Protein AF-A0A7H9CH45-F1 (afdb_monomer)

Sequence (114 aa):
MRIILFLVLVILILALISISSEILNKKAKFVILLLVALICASVFYYTQGVKNTQNASLELLRAYEQGRSLRCGEYEVNASNFGFEYGTQSFVAKRGAKNYEGVILDIKKCEIKE

Structure (mmCIF, N/CA/C/O backbone):
data_AF-A0A7H9CH45-F1
#
_entry.id   AF-A0A7H9CH45-F1
#
loop_
_atom_site.group_PDB
_atom_site.id
_atom_site.type_symbol
_atom_site.label_atom_id
_atom_site.label_alt_id
_atom_site.label_comp_id
_atom_site.label_asym_id
_atom_site.label_entity_id
_atom_site.label_seq_id
_atom_site.pdbx_PDB_ins_code
_atom_site.Cartn_x
_atom_site.Cartn_y
_atom_site.Cartn_z
_atom_site.occupancy
_atom_site.B_iso_or_equiv
_atom_site.auth_seq_id
_atom_site.auth_comp_id
_atom_site.auth_asym_id
_atom_site.auth_atom_id
_at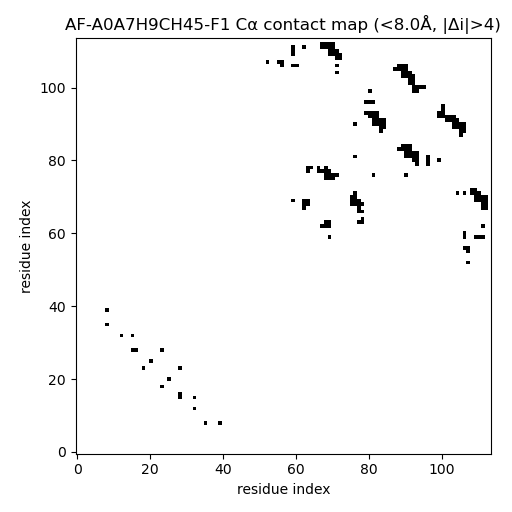om_site.pdbx_PDB_model_num
ATOM 1 N N . MET A 1 1 ? 10.806 3.897 -6.128 1.00 62.38 1 MET A N 1
ATOM 2 C CA . MET A 1 1 ? 10.620 2.852 -7.169 1.00 62.38 1 MET A CA 1
ATOM 3 C C . MET A 1 1 ? 10.373 3.391 -8.582 1.00 62.38 1 MET A C 1
ATOM 5 O O . MET A 1 1 ? 10.990 2.871 -9.498 1.00 62.38 1 MET A O 1
ATOM 9 N N . ARG A 1 2 ? 9.539 4.427 -8.800 1.00 68.25 2 ARG A N 1
ATOM 10 C CA . ARG A 1 2 ? 9.258 4.970 -10.155 1.00 68.25 2 ARG A CA 1
ATOM 11 C C . ARG A 1 2 ? 10.513 5.451 -10.911 1.00 68.25 2 ARG A C 1
ATOM 13 O O . ARG A 1 2 ? 10.663 5.133 -12.080 1.00 68.25 2 ARG A O 1
ATOM 20 N N . ILE A 1 3 ? 11.421 6.152 -10.224 1.00 71.06 3 ILE A N 1
ATOM 21 C CA . ILE A 1 3 ? 12.681 6.6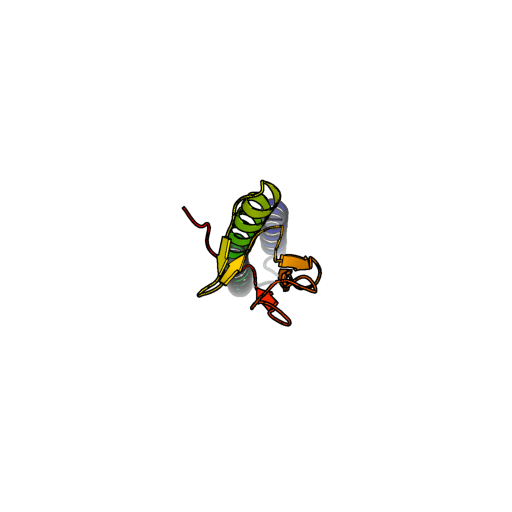61 -10.804 1.00 71.06 3 ILE A CA 1
ATOM 22 C C . ILE A 1 3 ? 13.621 5.511 -11.191 1.00 71.06 3 ILE A C 1
ATOM 24 O O . ILE A 1 3 ? 14.192 5.530 -12.270 1.00 71.06 3 ILE A O 1
ATOM 28 N N . ILE A 1 4 ? 13.723 4.481 -10.346 1.00 73.88 4 ILE A N 1
ATOM 29 C CA . ILE A 1 4 ? 14.582 3.310 -10.582 1.00 73.88 4 ILE A CA 1
ATOM 30 C C . ILE A 1 4 ? 14.094 2.523 -11.807 1.00 73.88 4 ILE A C 1
ATOM 32 O O . ILE A 1 4 ? 14.895 2.193 -12.672 1.00 73.88 4 ILE A O 1
ATOM 36 N N . LEU A 1 5 ? 12.781 2.285 -11.925 1.00 72.25 5 LEU A N 1
ATOM 37 C CA . LEU A 1 5 ? 12.187 1.625 -13.098 1.00 72.25 5 LEU A CA 1
ATOM 38 C C . LEU A 1 5 ? 12.437 2.406 -14.393 1.00 72.25 5 LEU A C 1
ATOM 40 O O . LEU A 1 5 ? 12.756 1.813 -15.419 1.00 72.25 5 LEU A O 1
ATOM 44 N N . PHE A 1 6 ? 12.327 3.734 -14.339 1.00 76.06 6 PHE A N 1
ATOM 45 C CA . PHE A 1 6 ? 12.615 4.592 -15.485 1.00 76.06 6 PHE A CA 1
ATOM 46 C C . PHE A 1 6 ? 14.096 4.524 -15.891 1.00 76.06 6 PHE A C 1
ATOM 48 O O . PHE A 1 6 ? 14.408 4.383 -17.070 1.00 76.06 6 PHE A O 1
ATOM 55 N N . LEU A 1 7 ? 15.007 4.539 -14.914 1.00 76.56 7 LEU A N 1
ATOM 56 C CA . LEU A 1 7 ? 16.452 4.417 -15.131 1.00 76.56 7 LEU A CA 1
ATOM 57 C C . LEU A 1 7 ? 16.832 3.076 -15.773 1.00 76.56 7 LEU A C 1
ATOM 59 O O . LEU A 1 7 ? 17.593 3.054 -16.736 1.00 76.56 7 LEU A O 1
ATOM 63 N N . VAL A 1 8 ? 16.260 1.970 -15.288 1.00 79.81 8 VAL A N 1
ATOM 64 C CA . VAL A 1 8 ? 16.483 0.629 -15.856 1.00 79.81 8 VAL A CA 1
ATOM 65 C C . VAL A 1 8 ? 15.998 0.555 -17.307 1.00 79.81 8 VAL A C 1
ATOM 67 O O . VAL A 1 8 ? 16.705 0.013 -18.156 1.00 79.81 8 VAL A O 1
ATOM 70 N N . LEU A 1 9 ? 14.836 1.139 -17.619 1.00 80.56 9 LEU A N 1
ATOM 71 C CA . LEU A 1 9 ? 14.320 1.191 -18.989 1.00 80.56 9 LEU A CA 1
ATOM 72 C C . LEU A 1 9 ? 15.243 1.997 -19.915 1.00 80.56 9 LEU A C 1
ATOM 74 O O . LEU A 1 9 ? 15.566 1.534 -21.007 1.00 80.56 9 LEU A O 1
ATOM 78 N N . VAL A 1 10 ? 15.717 3.166 -19.477 1.00 81.25 10 VAL A N 1
ATOM 79 C CA . VAL A 1 10 ? 16.657 3.987 -20.259 1.00 81.25 10 VAL A CA 1
ATOM 80 C C . VAL A 1 10 ? 17.965 3.233 -20.519 1.00 81.25 10 VAL A C 1
ATOM 82 O O . VAL A 1 10 ? 18.438 3.213 -21.654 1.00 81.25 10 VAL A O 1
ATOM 85 N N . ILE A 1 11 ? 18.516 2.553 -19.509 1.00 82.50 11 ILE A N 1
ATOM 86 C CA . ILE A 1 11 ? 19.737 1.744 -19.650 1.00 82.50 11 ILE A CA 1
ATOM 87 C C . ILE A 1 11 ? 19.526 0.586 -20.637 1.00 82.50 11 ILE A C 1
ATOM 89 O O . ILE A 1 11 ? 20.381 0.358 -21.492 1.00 82.50 11 ILE A O 1
ATOM 93 N N . LEU A 1 12 ? 18.384 -0.110 -20.576 1.00 80.50 12 LEU A N 1
ATOM 94 C CA . LEU A 1 12 ? 18.046 -1.178 -21.525 1.00 80.50 12 LEU A CA 1
ATOM 95 C C . LEU A 1 12 ? 17.965 -0.661 -22.965 1.00 80.50 12 LEU A C 1
ATOM 97 O O . LEU A 1 12 ? 18.511 -1.285 -23.873 1.00 80.50 12 LEU A O 1
ATOM 101 N N . ILE A 1 13 ? 17.329 0.492 -23.182 1.00 78.44 13 ILE A N 1
ATOM 102 C CA . ILE A 1 13 ? 17.225 1.101 -24.514 1.00 78.44 13 ILE A CA 1
ATOM 103 C C . ILE A 1 13 ? 18.615 1.488 -25.042 1.00 78.44 13 ILE A C 1
ATOM 105 O O . ILE A 1 13 ? 18.943 1.172 -26.186 1.00 78.44 13 ILE A O 1
ATOM 109 N N . LEU A 1 14 ? 19.457 2.110 -24.210 1.00 78.44 14 LEU A N 1
ATOM 110 C CA . LEU A 1 14 ? 20.830 2.474 -24.579 1.00 78.44 14 LEU A CA 1
ATOM 111 C C . LEU A 1 14 ? 21.679 1.240 -24.914 1.00 78.44 14 LEU A C 1
ATOM 113 O O . LEU A 1 14 ? 22.394 1.245 -25.918 1.00 78.44 14 LEU A O 1
ATOM 117 N N . ALA A 1 15 ? 21.556 0.164 -24.134 1.00 78.69 15 ALA A N 1
ATOM 118 C CA . ALA A 1 15 ? 22.245 -1.096 -24.397 1.00 78.69 15 ALA A CA 1
ATOM 119 C C . ALA A 1 15 ? 21.818 -1.711 -25.744 1.00 78.69 15 ALA A C 1
ATOM 121 O O . ALA A 1 15 ? 22.669 -2.120 -26.532 1.00 78.69 15 ALA A O 1
ATOM 122 N N . LEU A 1 16 ? 20.517 -1.710 -26.060 1.00 72.75 16 LEU A N 1
ATOM 123 C CA . LEU A 1 16 ? 19.993 -2.230 -27.332 1.00 72.75 16 LEU A CA 1
ATOM 124 C C . LEU A 1 16 ? 20.451 -1.416 -28.549 1.00 72.75 16 LEU A C 1
ATOM 126 O O . LEU A 1 16 ? 20.692 -1.975 -29.626 1.00 72.75 16 LEU A O 1
ATOM 130 N N . ILE A 1 17 ? 20.580 -0.097 -28.399 1.00 69.75 17 ILE A N 1
ATOM 131 C CA . ILE A 1 17 ? 21.104 0.771 -29.459 1.00 69.75 17 ILE A CA 1
ATOM 132 C C . ILE A 1 17 ? 22.603 0.514 -29.658 1.00 69.75 17 ILE A C 1
ATOM 134 O O . ILE A 1 17 ? 23.019 0.371 -30.808 1.00 69.75 17 ILE A O 1
ATOM 138 N N . SER A 1 18 ? 23.365 0.371 -28.567 1.00 73.12 18 SER A N 1
ATOM 139 C CA . SER A 1 18 ? 24.821 0.157 -28.570 1.00 73.12 18 SER A CA 1
ATOM 140 C C . SER A 1 18 ? 25.256 -1.166 -29.222 1.00 73.12 18 SER A C 1
ATOM 142 O O . SER A 1 18 ? 26.327 -1.238 -29.821 1.00 73.12 18 SER A O 1
ATOM 144 N N . ILE A 1 19 ? 24.423 -2.215 -29.178 1.00 74.44 19 ILE A N 1
ATOM 145 C CA . ILE A 1 19 ? 24.734 -3.489 -29.850 1.00 74.44 19 ILE A CA 1
ATOM 146 C C . ILE A 1 19 ? 24.841 -3.273 -31.365 1.00 74.44 19 ILE A C 1
ATOM 148 O O . ILE A 1 19 ? 23.896 -2.808 -31.998 1.00 74.44 19 ILE A O 1
ATOM 152 N N . SER A 1 20 ? 25.966 -3.637 -31.977 1.00 65.94 20 SER A N 1
ATOM 153 C CA . SER A 1 20 ? 26.181 -3.435 -33.414 1.00 65.94 20 SER A CA 1
ATOM 154 C C . SER A 1 20 ? 25.168 -4.222 -34.266 1.00 65.94 20 SER A C 1
ATOM 156 O O . SER A 1 20 ? 24.752 -5.328 -33.907 1.00 65.94 20 SER A O 1
ATOM 158 N N . SER A 1 21 ? 24.746 -3.666 -35.409 1.00 65.50 21 SER A N 1
ATOM 159 C CA . SER A 1 21 ? 23.720 -4.272 -36.286 1.00 65.50 21 SER A CA 1
ATOM 160 C C . SER A 1 21 ? 24.154 -5.577 -36.960 1.00 65.50 21 SER A C 1
ATOM 162 O O . SER A 1 21 ? 23.335 -6.247 -37.582 1.00 65.50 21 SER A O 1
ATOM 164 N N . GLU A 1 22 ? 25.432 -5.920 -36.827 1.00 65.00 22 GLU A N 1
ATOM 165 C CA . GLU A 1 22 ? 26.033 -7.183 -37.254 1.00 65.00 22 GLU A CA 1
ATOM 166 C C . GLU A 1 22 ? 25.569 -8.370 -36.392 1.00 65.00 22 GLU A C 1
ATOM 168 O O . GLU A 1 22 ? 25.453 -9.485 -36.888 1.00 65.00 22 GLU A O 1
ATOM 173 N N . ILE A 1 23 ? 25.237 -8.122 -35.116 1.00 66.94 23 ILE A N 1
ATOM 174 C CA . ILE A 1 23 ? 24.816 -9.149 -34.147 1.00 66.94 23 ILE A CA 1
ATOM 175 C C . ILE A 1 23 ? 23.284 -9.186 -34.026 1.00 66.94 23 ILE A C 1
ATOM 177 O O . ILE A 1 23 ? 22.684 -10.255 -33.931 1.00 66.94 23 ILE A O 1
ATOM 181 N N . LEU A 1 24 ? 22.627 -8.018 -34.049 1.00 65.56 24 LEU A N 1
ATOM 182 C CA . LEU A 1 24 ? 21.167 -7.896 -33.988 1.00 65.56 24 LEU A CA 1
ATOM 183 C C . LEU A 1 24 ? 20.618 -7.107 -35.181 1.00 65.56 24 LEU A C 1
ATOM 185 O O . LEU A 1 24 ? 20.816 -5.895 -35.300 1.00 65.56 24 LEU A O 1
ATOM 189 N N . ASN A 1 25 ? 19.828 -7.786 -36.017 1.00 73.06 25 ASN A N 1
ATOM 190 C CA . ASN A 1 25 ? 19.113 -7.170 -37.132 1.00 73.06 25 ASN A CA 1
ATOM 191 C C . ASN A 1 25 ? 18.148 -6.069 -36.632 1.00 73.06 25 ASN A C 1
ATOM 193 O O . ASN A 1 25 ? 17.538 -6.191 -35.565 1.00 73.06 25 ASN A O 1
ATOM 197 N N . LYS A 1 26 ? 17.944 -5.006 -37.423 1.00 75.19 26 LYS A N 1
ATOM 198 C CA . LYS A 1 26 ? 17.085 -3.853 -37.081 1.00 75.19 26 LYS A CA 1
ATOM 199 C C . LYS A 1 26 ? 15.660 -4.264 -36.681 1.00 75.19 26 LYS A C 1
ATOM 201 O O . LYS A 1 26 ? 15.083 -3.661 -35.780 1.00 75.19 26 LYS A O 1
ATOM 206 N N . LYS A 1 27 ? 15.118 -5.328 -37.292 1.00 76.69 27 LYS A N 1
ATOM 207 C CA . LYS A 1 27 ? 13.808 -5.900 -36.923 1.00 76.69 27 LYS A CA 1
ATOM 208 C C . LYS A 1 27 ? 13.804 -6.488 -35.505 1.00 76.69 27 LYS A C 1
ATOM 210 O O . LYS A 1 27 ? 12.862 -6.254 -34.759 1.00 76.69 27 LYS A O 1
ATOM 215 N N . ALA A 1 28 ? 14.866 -7.192 -35.112 1.00 77.50 28 ALA A N 1
ATOM 216 C CA . ALA A 1 28 ? 14.986 -7.786 -33.780 1.00 77.50 28 ALA A CA 1
ATOM 217 C C . ALA A 1 28 ? 15.108 -6.710 -32.690 1.00 77.50 28 ALA A C 1
ATOM 219 O O . ALA A 1 28 ? 14.444 -6.806 -31.661 1.00 77.50 28 ALA A O 1
ATOM 220 N N . LYS A 1 29 ? 15.867 -5.633 -32.946 1.00 76.56 29 LYS A N 1
ATOM 221 C CA . LYS A 1 29 ? 15.935 -4.481 -32.030 1.00 76.56 29 LYS A CA 1
ATOM 222 C C . LYS A 1 29 ? 14.561 -3.857 -31.777 1.00 76.56 29 LYS A C 1
ATOM 224 O O . LYS A 1 29 ? 14.233 -3.560 -30.632 1.00 76.56 29 LYS A O 1
ATOM 229 N N . PHE A 1 30 ? 13.751 -3.696 -32.825 1.00 79.88 30 PHE A N 1
ATOM 230 C CA . PHE A 1 30 ? 12.398 -3.150 -32.699 1.00 79.88 30 PHE A CA 1
ATOM 231 C C . PHE A 1 30 ? 11.475 -4.067 -31.884 1.00 79.88 30 PHE A C 1
ATOM 233 O O . PHE A 1 30 ? 10.758 -3.591 -31.008 1.00 79.88 30 PHE A O 1
ATOM 240 N N . VAL A 1 31 ? 11.536 -5.383 -32.115 1.00 80.25 31 VAL A N 1
ATOM 241 C CA . VAL A 1 31 ? 10.747 -6.368 -31.352 1.00 80.25 31 VAL A CA 1
ATOM 242 C C . VAL A 1 31 ? 11.116 -6.350 -29.868 1.00 80.25 31 VAL A C 1
ATOM 244 O O . VAL A 1 31 ? 10.225 -6.344 -29.020 1.00 80.25 31 VAL A O 1
ATOM 247 N N . ILE A 1 32 ? 12.409 -6.284 -29.537 1.00 79.50 32 ILE A N 1
ATOM 248 C CA . ILE A 1 32 ? 12.852 -6.219 -28.138 1.00 79.50 32 ILE A CA 1
ATOM 249 C C . ILE A 1 32 ? 12.402 -4.908 -27.486 1.00 79.50 32 ILE A C 1
ATOM 251 O O . ILE A 1 32 ? 11.904 -4.930 -26.363 1.00 79.50 32 ILE A O 1
ATOM 255 N N . LEU A 1 33 ? 12.514 -3.776 -28.189 1.00 81.38 33 LEU A N 1
ATOM 256 C CA . LEU A 1 33 ? 12.037 -2.485 -27.688 1.00 81.38 33 LEU A CA 1
ATOM 257 C C . LEU A 1 33 ? 10.536 -2.533 -27.356 1.00 81.38 33 LEU A C 1
ATOM 259 O O . LEU A 1 33 ? 10.112 -2.052 -26.306 1.00 81.38 33 LEU A O 1
ATOM 263 N N . LEU A 1 34 ? 9.743 -3.153 -28.232 1.00 83.38 34 LEU A N 1
ATOM 264 C CA . LEU A 1 34 ? 8.300 -3.300 -28.063 1.00 83.38 34 LEU A CA 1
ATOM 265 C C . LEU A 1 34 ? 7.968 -4.209 -26.866 1.00 83.38 34 LEU A C 1
ATOM 267 O O . LEU A 1 34 ? 7.115 -3.859 -26.051 1.00 83.38 34 LEU A O 1
ATOM 271 N N . LEU A 1 35 ? 8.693 -5.319 -26.698 1.00 82.12 35 LEU A N 1
ATOM 272 C CA . LEU A 1 35 ? 8.578 -6.197 -25.525 1.00 82.12 35 LEU A CA 1
ATOM 273 C C . LEU A 1 35 ? 8.899 -5.464 -24.217 1.00 82.12 35 LEU A C 1
ATOM 275 O O . LEU A 1 35 ? 8.137 -5.562 -23.255 1.00 82.12 35 LEU A O 1
ATOM 279 N N . VAL A 1 36 ? 9.988 -4.693 -24.182 1.00 82.50 36 VAL A N 1
ATOM 280 C CA . VAL A 1 36 ? 10.371 -3.897 -23.005 1.00 82.50 36 VAL A CA 1
ATOM 281 C C . VAL A 1 36 ? 9.298 -2.854 -22.685 1.00 82.50 36 VAL A C 1
ATOM 283 O O . VAL A 1 36 ? 8.899 -2.718 -21.527 1.00 82.50 36 VAL A O 1
ATOM 286 N N . ALA A 1 37 ? 8.773 -2.160 -23.698 1.00 83.12 37 ALA A N 1
ATOM 287 C CA . ALA A 1 37 ? 7.698 -1.190 -23.517 1.00 83.12 37 ALA A CA 1
ATOM 288 C C . ALA A 1 37 ? 6.422 -1.837 -22.949 1.00 83.12 37 ALA A C 1
ATOM 290 O O . ALA A 1 37 ? 5.819 -1.283 -22.028 1.00 83.12 37 ALA A O 1
ATOM 291 N N . LEU A 1 38 ? 6.042 -3.025 -23.436 1.00 86.06 38 LEU A N 1
ATOM 292 C CA . LEU A 1 38 ? 4.890 -3.777 -22.925 1.00 86.06 38 LEU A CA 1
ATOM 293 C C . LEU A 1 38 ? 5.064 -4.185 -21.458 1.00 86.06 38 LEU A C 1
ATOM 295 O O . LEU A 1 38 ? 4.137 -4.006 -20.666 1.00 86.06 38 LEU A O 1
ATOM 299 N N . ILE A 1 39 ? 6.244 -4.682 -21.078 1.00 83.38 39 ILE A N 1
ATOM 300 C CA . ILE A 1 39 ? 6.548 -5.044 -19.684 1.00 83.38 39 ILE A CA 1
ATOM 301 C C . ILE A 1 39 ? 6.484 -3.805 -18.783 1.00 83.38 39 ILE A C 1
ATOM 303 O O . ILE A 1 39 ? 5.919 -3.842 -17.692 1.00 83.38 39 ILE A O 1
ATOM 307 N N . CYS A 1 40 ? 7.021 -2.672 -19.229 1.00 82.94 40 CYS A N 1
ATOM 308 C CA . CYS A 1 40 ? 6.950 -1.450 -18.436 1.00 82.94 40 CYS A CA 1
ATOM 309 C C . CYS A 1 40 ? 5.527 -0.898 -18.328 1.00 82.94 40 CYS A C 1
ATOM 311 O O . CYS A 1 40 ? 5.154 -0.417 -17.256 1.00 82.94 40 CYS A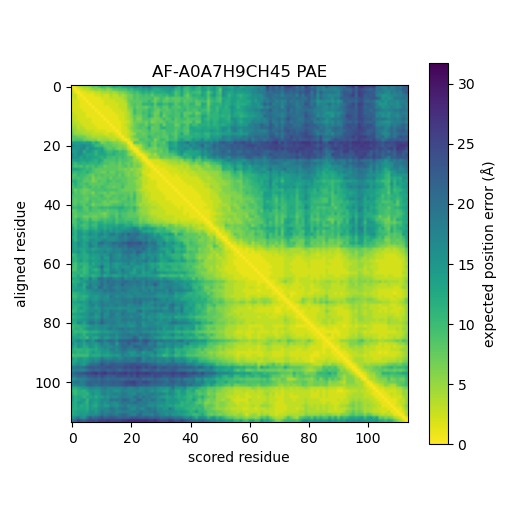 O 1
ATOM 313 N N . ALA A 1 41 ? 4.717 -1.012 -19.381 1.00 84.25 41 ALA A N 1
ATOM 314 C CA . ALA A 1 41 ? 3.309 -0.643 -19.333 1.00 84.25 41 ALA A CA 1
ATOM 315 C C . ALA A 1 41 ? 2.542 -1.509 -18.322 1.00 84.25 41 ALA A C 1
ATOM 317 O O . ALA A 1 41 ? 1.849 -0.965 -17.461 1.00 84.25 41 ALA A O 1
ATOM 318 N N . SER A 1 42 ? 2.708 -2.835 -18.356 1.00 82.62 42 SER A N 1
ATOM 319 C CA . SER A 1 42 ? 2.021 -3.741 -17.425 1.00 82.62 42 SER A CA 1
ATOM 320 C C . SER A 1 42 ? 2.423 -3.485 -15.969 1.00 82.62 42 SER A C 1
ATOM 322 O O . SER A 1 42 ? 1.553 -3.343 -15.105 1.00 82.62 42 SER A O 1
ATOM 324 N N . VAL A 1 43 ? 3.720 -3.308 -15.696 1.00 83.25 43 VAL A N 1
ATOM 325 C CA . VAL A 1 43 ? 4.222 -2.939 -14.361 1.00 83.25 43 VAL A CA 1
ATOM 326 C C . VAL A 1 43 ? 3.666 -1.587 -13.914 1.00 83.25 43 VAL A C 1
ATOM 328 O O . VAL A 1 43 ? 3.277 -1.436 -12.753 1.00 83.25 43 VAL A O 1
ATOM 331 N N . PHE A 1 44 ? 3.601 -0.597 -14.808 1.00 83.00 44 PHE A N 1
ATOM 332 C CA . PHE A 1 44 ? 3.051 0.719 -14.491 1.00 83.00 44 PHE A CA 1
ATOM 333 C C . PHE A 1 44 ? 1.574 0.632 -14.097 1.00 83.00 44 PHE A C 1
ATOM 335 O O . PHE A 1 44 ? 1.208 1.146 -13.038 1.00 83.00 44 PHE A O 1
ATOM 342 N N . TYR A 1 45 ? 0.750 -0.047 -14.899 1.00 81.56 45 TYR A N 1
ATOM 343 C CA . TYR A 1 45 ? -0.672 -0.244 -14.606 1.00 81.56 45 TYR A CA 1
ATOM 344 C C . TYR A 1 45 ? -0.885 -0.977 -13.280 1.00 81.56 45 TYR A C 1
ATOM 346 O O . TYR A 1 45 ? -1.648 -0.500 -12.437 1.00 81.56 45 TYR A O 1
ATOM 354 N N . TYR A 1 46 ? -0.153 -2.069 -13.046 1.00 79.88 46 TYR A N 1
ATOM 355 C CA . TYR A 1 46 ? -0.215 -2.808 -11.784 1.00 79.88 46 TYR A CA 1
ATOM 356 C C . TYR A 1 46 ? 0.149 -1.919 -10.588 1.00 79.88 46 TYR A C 1
ATOM 358 O O . TYR A 1 46 ? -0.572 -1.852 -9.593 1.00 79.88 46 TYR A O 1
ATOM 366 N N . THR A 1 47 ? 1.238 -1.159 -10.709 1.00 76.12 47 THR A N 1
ATOM 367 C CA . THR A 1 47 ? 1.709 -0.279 -9.634 1.00 76.12 47 THR A CA 1
ATOM 368 C C . THR A 1 47 ? 0.712 0.845 -9.338 1.00 76.12 47 THR A C 1
ATOM 370 O O . THR A 1 47 ? 0.561 1.238 -8.183 1.00 76.12 47 THR A O 1
ATOM 373 N N . GLN A 1 48 ? 0.036 1.386 -10.355 1.00 71.06 48 GLN A N 1
ATOM 374 C CA . GLN A 1 48 ? -0.982 2.421 -10.160 1.00 71.06 48 GLN A CA 1
ATOM 375 C C . GLN A 1 48 ? -2.224 1.876 -9.446 1.00 71.06 48 GLN A C 1
ATOM 377 O O . GLN A 1 48 ? -2.685 2.513 -8.501 1.00 71.06 48 GLN A O 1
ATOM 382 N N . GLY A 1 49 ? -2.712 0.690 -9.827 1.00 69.25 49 GLY A N 1
ATOM 383 C CA . GLY A 1 49 ? -3.839 0.047 -9.144 1.00 69.25 49 GLY A CA 1
ATOM 384 C C . GLY A 1 49 ? -3.541 -0.235 -7.668 1.00 69.25 49 GLY A C 1
ATOM 385 O O . GLY A 1 49 ? -4.323 0.127 -6.793 1.00 69.25 49 GLY A O 1
ATOM 386 N N . VAL A 1 50 ? -2.358 -0.783 -7.376 1.00 65.56 50 VAL A N 1
ATOM 387 C CA . VAL A 1 50 ? -1.943 -1.113 -6.002 1.00 65.56 50 VAL A CA 1
ATOM 388 C C . VAL A 1 50 ? -1.780 0.133 -5.119 1.00 65.56 50 VAL A C 1
ATOM 390 O O . VAL A 1 50 ? -2.112 0.098 -3.933 1.00 65.56 50 VAL A O 1
ATOM 393 N N . LYS A 1 51 ? -1.290 1.248 -5.673 1.00 64.50 51 LYS A N 1
ATOM 394 C CA . LYS A 1 51 ? -1.085 2.493 -4.912 1.00 64.50 51 LYS A CA 1
ATOM 395 C C . LYS A 1 51 ? -2.382 3.116 -4.417 1.00 64.50 51 LYS A C 1
ATOM 397 O O . LYS A 1 51 ? -2.408 3.597 -3.288 1.00 64.50 51 LYS A O 1
ATOM 402 N N . ASN A 1 52 ? -3.438 3.106 -5.229 1.00 69.31 52 ASN A N 1
ATOM 403 C CA . ASN A 1 52 ? -4.716 3.690 -4.823 1.00 69.31 52 ASN A CA 1
ATOM 404 C C . ASN A 1 52 ? -5.309 2.939 -3.625 1.00 69.31 52 ASN A C 1
ATOM 406 O O . ASN A 1 52 ? -5.718 3.571 -2.655 1.00 69.31 52 ASN A O 1
ATOM 410 N N . THR A 1 53 ? -5.275 1.604 -3.647 1.00 69.25 53 THR A N 1
ATOM 411 C CA . THR A 1 53 ? -5.773 0.790 -2.531 1.00 69.25 53 THR A CA 1
ATOM 412 C C . THR A 1 53 ? -4.938 0.979 -1.265 1.00 69.25 53 THR A C 1
ATOM 414 O O . THR A 1 53 ? -5.502 1.153 -0.190 1.00 69.25 53 THR A O 1
ATOM 417 N N . GLN A 1 54 ? -3.602 0.999 -1.371 1.00 72.81 54 GLN A N 1
ATOM 418 C CA . GLN A 1 54 ? -2.746 1.209 -0.196 1.00 72.81 54 GLN A CA 1
ATOM 419 C C . GLN A 1 54 ? -2.938 2.591 0.434 1.00 72.81 54 GLN A C 1
ATOM 421 O O . GLN A 1 54 ? -2.986 2.694 1.658 1.00 72.81 54 GLN A O 1
ATOM 426 N N . ASN A 1 55 ? -3.063 3.643 -0.380 1.00 79.69 55 ASN A N 1
ATOM 427 C CA . ASN A 1 55 ? -3.247 5.001 0.128 1.00 79.69 55 ASN A CA 1
ATOM 428 C C . ASN A 1 55 ? -4.575 5.152 0.879 1.00 79.69 55 ASN A C 1
ATOM 430 O O . ASN A 1 55 ? -4.578 5.739 1.958 1.00 79.69 55 ASN A O 1
ATOM 434 N N . ALA A 1 56 ? -5.659 4.568 0.358 1.00 83.19 56 ALA A N 1
ATOM 435 C CA . ALA A 1 56 ? -6.963 4.585 1.018 1.00 83.19 56 ALA A CA 1
ATOM 436 C C . ALA A 1 56 ? -6.923 3.868 2.380 1.00 83.19 56 ALA A C 1
ATOM 438 O O . ALA A 1 56 ? -7.364 4.418 3.385 1.00 83.19 56 ALA A O 1
ATOM 439 N N . SER A 1 57 ? -6.315 2.678 2.459 1.00 86.44 57 SER A N 1
ATOM 440 C CA . SER A 1 57 ? -6.166 1.962 3.736 1.00 86.44 57 SER A CA 1
ATOM 441 C C . SER A 1 57 ? -5.288 2.717 4.743 1.00 86.44 57 SER A C 1
ATOM 443 O O . SER A 1 57 ? -5.582 2.716 5.935 1.00 86.44 57 SER A O 1
ATOM 445 N N . LEU A 1 58 ? -4.232 3.397 4.284 1.00 88.38 58 LEU A N 1
ATOM 446 C CA . LEU A 1 58 ? -3.390 4.252 5.132 1.00 88.38 58 LEU A CA 1
ATOM 447 C C . LEU A 1 58 ? -4.147 5.465 5.678 1.00 88.38 58 LEU A C 1
ATOM 449 O O . LEU A 1 58 ? -3.920 5.865 6.817 1.00 88.38 58 LEU A O 1
ATOM 453 N N . GLU A 1 59 ? -5.020 6.066 4.876 1.00 90.25 59 GLU A N 1
ATOM 454 C CA . GLU A 1 59 ? -5.859 7.184 5.304 1.00 90.25 59 GLU A CA 1
ATOM 455 C C . GLU A 1 59 ? -6.874 6.750 6.367 1.00 90.25 59 GLU A C 1
ATOM 457 O O . GLU A 1 59 ? -6.964 7.387 7.417 1.00 90.25 59 GLU A O 1
ATOM 462 N N . LEU A 1 60 ? -7.545 5.614 6.153 1.00 90.62 60 LEU A N 1
ATOM 463 C CA . LEU A 1 60 ? -8.451 5.004 7.131 1.00 90.62 60 LEU A CA 1
ATOM 464 C C . LEU A 1 60 ? -7.729 4.673 8.443 1.00 90.62 60 LEU A C 1
ATOM 466 O O . LEU A 1 60 ? -8.224 5.000 9.521 1.00 90.62 60 LEU A O 1
ATOM 470 N N . LEU A 1 61 ? -6.532 4.080 8.362 1.00 91.62 61 LEU A N 1
ATOM 471 C CA . LEU A 1 61 ? -5.735 3.751 9.543 1.00 91.62 61 LEU A CA 1
ATOM 472 C C . LEU A 1 61 ? -5.348 5.011 10.323 1.00 91.62 61 LEU A C 1
ATOM 474 O O . LEU A 1 61 ? -5.497 5.043 11.541 1.00 91.62 61 LEU A O 1
ATOM 478 N N . ARG A 1 62 ? -4.922 6.075 9.631 1.00 92.31 62 ARG A N 1
ATOM 479 C CA . ARG A 1 62 ? -4.623 7.364 10.273 1.00 92.31 62 ARG A CA 1
ATOM 480 C C . ARG A 1 62 ? -5.855 7.974 10.928 1.00 92.31 62 ARG A C 1
ATOM 482 O O . ARG A 1 62 ? -5.742 8.500 12.030 1.00 92.31 62 ARG A O 1
ATOM 489 N N . ALA A 1 63 ? -7.016 7.918 10.277 1.00 90.88 63 ALA A N 1
ATOM 490 C CA . ALA A 1 63 ? -8.264 8.407 10.858 1.00 90.88 63 ALA A CA 1
ATOM 491 C C . ALA A 1 63 ? -8.611 7.648 12.152 1.00 90.88 63 ALA A C 1
ATOM 493 O O . ALA A 1 63 ? -8.948 8.273 13.158 1.00 90.88 63 ALA A O 1
ATOM 494 N N . TYR A 1 64 ? -8.451 6.324 12.154 1.00 92.19 64 TYR A N 1
ATOM 495 C CA . TYR A 1 64 ? -8.626 5.488 13.341 1.00 92.19 64 TYR A CA 1
ATOM 496 C C . TYR A 1 64 ? -7.613 5.816 14.454 1.00 92.19 64 TYR A C 1
ATOM 498 O O . TYR A 1 64 ? -8.003 5.982 15.609 1.00 92.19 64 TYR A O 1
ATOM 506 N N . GLU A 1 65 ? -6.327 5.975 14.124 1.00 90.88 65 GLU A N 1
ATOM 507 C CA . GLU A 1 65 ? -5.281 6.360 15.088 1.00 90.88 65 GLU A CA 1
ATOM 508 C C . GLU A 1 65 ? -5.505 7.767 15.672 1.00 90.88 65 GLU A C 1
ATOM 510 O O . GLU A 1 65 ? -5.167 8.019 16.826 1.00 90.88 65 GLU A O 1
ATOM 515 N N . GLN A 1 66 ? -6.139 8.669 14.917 1.00 92.81 66 GLN A N 1
ATOM 516 C CA . GLN A 1 66 ? -6.600 9.979 15.398 1.00 92.81 66 GLN A CA 1
ATOM 517 C C . GLN A 1 66 ? -7.839 9.897 16.309 1.00 92.81 66 GLN A C 1
ATOM 519 O O . GLN A 1 66 ? -8.329 10.928 16.767 1.00 92.81 66 GLN A O 1
ATOM 524 N N . GLY A 1 67 ? -8.365 8.698 16.568 1.00 89.56 67 GLY A N 1
ATOM 525 C CA . GLY A 1 67 ? -9.533 8.474 17.417 1.00 89.56 67 GLY A CA 1
ATOM 526 C C . GLY A 1 67 ? -1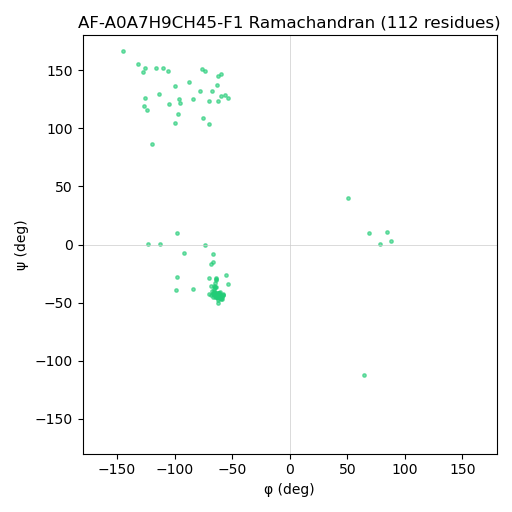0.877 8.631 16.704 1.00 89.56 67 GLY A C 1
ATOM 527 O O . GLY A 1 67 ? -11.910 8.651 17.374 1.00 89.56 67 GLY A O 1
ATOM 528 N N . ARG A 1 68 ? -10.900 8.735 15.366 1.00 90.56 68 ARG A N 1
ATOM 529 C CA . ARG A 1 68 ? -12.158 8.731 14.603 1.00 90.56 68 ARG A CA 1
ATOM 530 C C . ARG A 1 68 ? -12.723 7.315 14.517 1.00 90.56 68 ARG A C 1
ATOM 532 O O . ARG A 1 68 ? -11.982 6.334 14.509 1.00 90.56 68 ARG A O 1
ATOM 539 N N . SER A 1 69 ? -14.045 7.222 14.419 1.00 90.81 69 SER A N 1
ATOM 540 C CA . SER A 1 69 ? -14.721 5.945 14.180 1.00 90.81 69 SER A CA 1
ATOM 541 C C . SER A 1 69 ? -14.821 5.679 12.678 1.00 90.81 69 SER A C 1
ATOM 543 O O . SER A 1 69 ? -15.086 6.587 11.892 1.00 90.81 69 SER A O 1
ATOM 545 N N . LEU A 1 70 ? -14.604 4.432 12.275 1.00 92.00 70 LEU A N 1
ATOM 546 C CA . LEU A 1 70 ? -14.759 3.964 10.902 1.00 92.00 70 LEU A CA 1
ATOM 547 C C . LEU A 1 70 ? -16.027 3.120 10.790 1.00 92.00 70 LEU A C 1
ATOM 549 O O . LEU A 1 70 ? -16.414 2.429 11.736 1.00 92.00 70 LEU A O 1
ATOM 553 N N . ARG A 1 71 ? -16.663 3.140 9.623 1.00 91.38 71 ARG A N 1
ATOM 554 C CA . ARG A 1 71 ? -17.798 2.274 9.313 1.00 91.38 71 ARG A CA 1
ATOM 555 C C . ARG A 1 71 ? -17.342 1.157 8.387 1.00 91.38 71 ARG A C 1
ATOM 557 O O . ARG A 1 71 ? -16.876 1.420 7.286 1.00 91.38 71 ARG A O 1
ATOM 564 N N . CYS A 1 72 ? -17.497 -0.088 8.819 1.00 90.06 72 CYS A N 1
ATOM 565 C CA . CYS A 1 72 ? -17.147 -1.269 8.036 1.00 90.06 72 CYS A CA 1
ATOM 566 C C . CYS A 1 72 ? -18.417 -2.108 7.841 1.00 90.06 72 CYS A C 1
ATOM 568 O O . CYS A 1 72 ? -18.740 -2.979 8.652 1.00 90.06 72 CYS A O 1
ATOM 570 N N . GLY A 1 73 ? -19.186 -1.793 6.794 1.00 85.88 73 GLY A N 1
ATOM 571 C CA . GLY A 1 73 ? -20.511 -2.375 6.564 1.00 85.88 73 GLY A CA 1
ATOM 572 C C . GLY A 1 73 ? -21.512 -1.991 7.662 1.00 85.88 73 GLY A C 1
ATOM 573 O O . GLY A 1 73 ? -21.904 -0.825 7.780 1.00 85.88 73 GLY A O 1
ATOM 574 N N . GLU A 1 74 ? -21.923 -2.978 8.459 1.00 85.38 74 GLU A N 1
ATOM 575 C CA . GLU A 1 74 ? -22.850 -2.806 9.591 1.00 85.38 74 GLU A CA 1
ATOM 576 C C . GLU A 1 74 ? -22.137 -2.534 10.925 1.00 85.38 74 GLU A C 1
ATOM 578 O O . GLU A 1 74 ? -22.784 -2.211 11.919 1.00 85.38 74 GLU A O 1
ATOM 583 N N . TYR A 1 75 ? -20.804 -2.630 10.952 1.00 87.69 75 TYR A N 1
ATOM 584 C CA . TYR A 1 75 ? -20.006 -2.497 12.166 1.00 87.69 75 TYR A CA 1
ATOM 585 C C . TYR A 1 75 ? -19.389 -1.105 12.294 1.00 87.69 75 TYR A C 1
ATOM 587 O O . TYR A 1 75 ? -18.826 -0.560 11.341 1.00 87.69 75 TYR A O 1
ATOM 595 N N . GLU A 1 76 ? -19.449 -0.553 13.504 1.00 90.00 76 GLU A N 1
ATOM 596 C CA . GLU A 1 76 ? -18.739 0.669 13.871 1.00 90.00 76 GLU A CA 1
ATOM 597 C C . GLU A 1 76 ? -17.424 0.323 14.572 1.00 90.00 76 GLU A C 1
ATOM 599 O O . GLU A 1 76 ? -17.401 -0.204 15.688 1.00 90.00 76 GLU A O 1
ATOM 604 N N . VAL A 1 77 ? -16.321 0.624 13.894 1.00 90.19 77 VAL A N 1
ATOM 605 C CA . VAL A 1 77 ? -14.963 0.355 14.352 1.00 90.19 77 VAL A CA 1
ATOM 606 C C . VAL A 1 77 ? -14.411 1.595 15.034 1.00 90.19 77 VAL A C 1
ATOM 608 O O . VAL A 1 77 ? -14.294 2.660 14.437 1.00 90.19 77 VAL A O 1
ATOM 611 N N . ASN A 1 78 ? -14.031 1.445 16.295 1.00 90.38 78 ASN A N 1
ATOM 612 C CA . ASN A 1 78 ? -13.418 2.490 17.103 1.00 90.38 78 ASN A CA 1
ATOM 613 C C . ASN A 1 78 ? -12.374 1.875 18.045 1.00 90.38 78 ASN A C 1
ATOM 615 O O . ASN A 1 78 ? -12.330 0.656 18.236 1.00 90.38 78 ASN A O 1
ATOM 619 N N . ALA A 1 79 ? -11.538 2.721 18.647 1.00 88.69 79 ALA A N 1
ATOM 620 C CA . ALA A 1 79 ? -10.436 2.271 19.494 1.00 88.69 79 ALA A CA 1
ATOM 621 C C . ALA A 1 79 ? -10.884 1.585 20.800 1.00 88.69 79 ALA A C 1
ATOM 623 O O . ALA A 1 79 ? -10.072 0.922 21.452 1.00 88.69 79 ALA A O 1
ATOM 624 N N . SER A 1 80 ? -12.148 1.723 21.212 1.00 88.00 80 SER A N 1
ATOM 625 C CA . SER A 1 80 ? -12.683 1.060 22.406 1.00 88.00 80 SER A CA 1
ATOM 626 C C . SER A 1 80 ? -13.142 -0.372 22.130 1.00 88.00 80 SER A C 1
ATOM 628 O O . SER A 1 80 ? -12.887 -1.245 22.958 1.00 88.00 80 SER A O 1
ATOM 630 N N . ASN A 1 81 ? -13.752 -0.633 20.972 1.00 89.62 81 ASN A N 1
ATOM 631 C CA . ASN A 1 81 ? -14.345 -1.931 20.633 1.00 89.62 81 ASN A CA 1
ATOM 632 C C . ASN A 1 81 ? -13.424 -2.811 19.778 1.00 89.62 81 ASN A C 1
ATOM 634 O O . ASN A 1 81 ? -13.498 -4.036 19.870 1.00 89.62 81 ASN A O 1
ATOM 638 N N . PHE A 1 82 ? -12.540 -2.214 18.977 1.00 91.88 82 PHE A N 1
ATOM 639 C CA . PHE A 1 82 ? -11.664 -2.927 18.049 1.00 91.88 82 PHE A CA 1
ATOM 640 C C . PHE A 1 82 ? -10.193 -2.556 18.280 1.00 91.88 82 PHE A C 1
ATOM 642 O O . PHE A 1 82 ? -9.869 -1.492 18.804 1.00 91.88 82 PHE A O 1
ATOM 649 N N . GLY A 1 83 ? -9.290 -3.476 17.954 1.00 90.88 83 GLY A N 1
ATOM 650 C CA . GLY A 1 83 ? -7.851 -3.255 17.833 1.00 90.88 83 GLY A CA 1
ATOM 651 C C . GLY A 1 83 ? -7.417 -3.502 16.392 1.00 90.88 83 GLY A C 1
ATOM 652 O O . GLY A 1 83 ? -8.056 -4.274 15.685 1.00 90.88 83 GLY A O 1
ATOM 653 N N . PHE A 1 84 ? -6.355 -2.841 15.941 1.00 92.44 84 PHE A N 1
ATOM 654 C CA . PHE A 1 84 ? -5.827 -3.045 14.594 1.00 92.44 84 PHE A CA 1
ATOM 655 C C . PHE A 1 84 ? -4.673 -4.053 14.620 1.00 92.44 84 PHE A C 1
ATOM 657 O O . PHE A 1 84 ? -3.708 -3.867 15.360 1.00 92.44 84 PHE A O 1
ATOM 664 N N . GLU A 1 85 ? -4.773 -5.110 13.817 1.00 91.94 85 GLU A N 1
ATOM 665 C CA . GLU A 1 85 ? -3.742 -6.136 13.658 1.00 91.94 85 GLU A CA 1
ATOM 666 C C . GLU A 1 85 ? -2.934 -5.859 12.384 1.00 91.94 85 GLU A C 1
ATOM 668 O O . GLU A 1 85 ? -3.392 -6.105 11.264 1.00 91.94 85 GLU A O 1
ATOM 673 N N . TYR A 1 86 ? -1.709 -5.350 12.544 1.00 87.50 86 TYR A N 1
ATOM 674 C CA . TYR A 1 86 ? -0.868 -4.922 11.420 1.00 87.50 86 TYR A CA 1
ATOM 675 C C . TYR A 1 86 ? -0.481 -6.081 10.492 1.00 87.50 86 TYR A C 1
ATOM 677 O O . TYR A 1 86 ? -0.340 -5.867 9.288 1.00 87.50 86 TYR A O 1
ATOM 685 N N . GLY A 1 87 ? -0.346 -7.304 11.022 1.00 84.94 87 GLY A N 1
ATOM 686 C CA . GLY A 1 87 ? 0.043 -8.475 10.230 1.00 84.94 87 GLY A CA 1
ATOM 687 C C . GLY A 1 87 ? -0.987 -8.873 9.168 1.00 84.94 87 GLY A C 1
ATOM 688 O O . GLY A 1 87 ? -0.615 -9.329 8.090 1.00 84.94 87 GLY A O 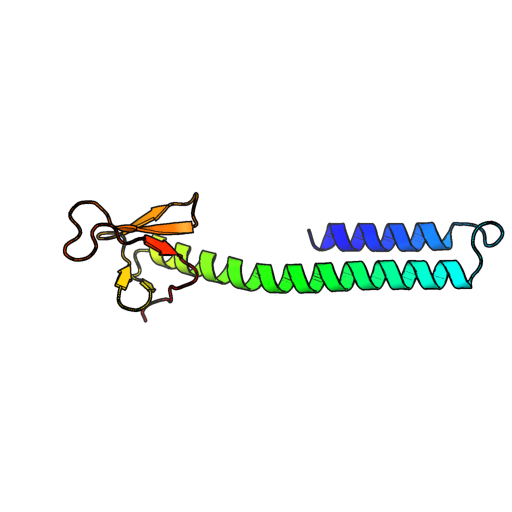1
ATOM 689 N N . THR A 1 88 ? -2.275 -8.660 9.447 1.00 87.12 88 THR A N 1
ATOM 690 C CA . THR A 1 88 ? -3.382 -8.990 8.529 1.00 87.12 88 THR A CA 1
ATOM 691 C C . THR A 1 88 ? -4.111 -7.757 7.993 1.00 87.12 88 THR A C 1
ATOM 693 O O . THR A 1 88 ? -5.058 -7.897 7.223 1.00 87.12 88 THR A O 1
ATOM 696 N N . GLN A 1 89 ? -3.682 -6.553 8.390 1.00 89.81 89 GLN A N 1
ATOM 697 C CA . GLN A 1 89 ? -4.326 -5.275 8.066 1.00 89.81 89 GLN A CA 1
ATOM 698 C C . GLN A 1 89 ? -5.831 -5.265 8.373 1.00 89.81 89 GLN A C 1
ATOM 700 O O . GLN A 1 89 ? -6.640 -4.752 7.601 1.00 89.81 89 GLN A O 1
ATOM 705 N N . SER A 1 90 ? -6.210 -5.863 9.501 1.00 91.12 90 SER A N 1
ATOM 706 C CA . SER A 1 90 ? -7.610 -6.057 9.877 1.00 91.12 90 SER A CA 1
ATOM 707 C C . SER A 1 90 ? -7.896 -5.522 11.276 1.00 91.12 90 SER A C 1
ATOM 709 O O . SER A 1 90 ? -7.045 -5.560 12.164 1.00 91.12 90 SER A O 1
ATOM 711 N N . PHE A 1 91 ? -9.116 -5.042 11.485 1.00 92.56 91 PHE A N 1
ATOM 712 C CA . PHE A 1 91 ? -9.653 -4.704 12.793 1.00 92.56 91 PHE A CA 1
ATOM 713 C C . PHE A 1 91 ? -10.217 -5.955 13.459 1.00 92.56 91 PHE A C 1
ATOM 715 O O . PHE A 1 91 ? -11.072 -6.638 12.898 1.00 92.56 91 PHE A O 1
ATOM 722 N N . VAL A 1 92 ? -9.745 -6.242 14.665 1.00 91.94 9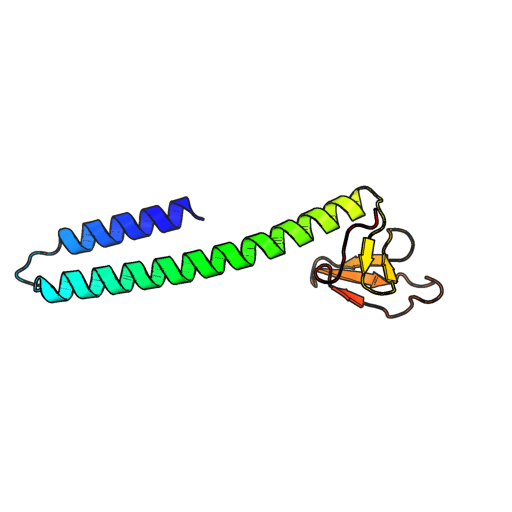2 VAL A N 1
ATOM 723 C CA . VAL A 1 92 ? -10.140 -7.393 15.476 1.00 91.94 92 VAL A CA 1
ATOM 724 C C . VAL A 1 92 ? -10.864 -6.884 16.711 1.00 91.94 92 VAL A C 1
ATOM 726 O O . VAL A 1 92 ? -10.366 -5.996 17.407 1.00 91.94 92 VAL A O 1
ATOM 729 N N . ALA A 1 93 ? -12.044 -7.422 16.996 1.00 91.94 93 ALA A N 1
ATOM 730 C CA . ALA A 1 93 ? -12.793 -7.024 18.178 1.00 91.94 93 ALA A CA 1
ATOM 731 C C . ALA A 1 93 ? -12.045 -7.363 19.477 1.00 91.94 93 ALA A C 1
ATOM 733 O O . ALA A 1 93 ? -11.478 -8.449 19.640 1.00 91.94 93 ALA A O 1
ATOM 734 N N . LYS A 1 94 ? -12.063 -6.432 20.433 1.00 88.75 94 LYS A N 1
ATOM 735 C CA . LYS A 1 94 ? -11.487 -6.637 21.766 1.00 88.75 94 LYS A CA 1
ATOM 736 C C . LYS A 1 94 ? -12.380 -7.565 22.594 1.00 88.75 94 LYS A C 1
ATOM 738 O O . LYS A 1 94 ? -13.602 -7.563 22.461 1.00 88.75 94 LYS A O 1
ATOM 743 N N . ARG A 1 95 ? -11.770 -8.342 23.496 1.00 82.38 95 ARG A N 1
ATOM 744 C CA . ARG A 1 95 ? -12.515 -9.191 24.444 1.00 82.38 95 ARG A CA 1
ATOM 745 C C . ARG A 1 95 ? -13.430 -8.321 25.315 1.00 82.38 95 ARG A C 1
ATOM 747 O O . ARG A 1 95 ? -12.952 -7.355 25.905 1.00 82.38 95 ARG A O 1
ATOM 754 N N . GLY A 1 96 ? -14.719 -8.663 25.391 1.00 76.44 96 GLY A N 1
ATOM 755 C CA . GLY A 1 96 ? -15.727 -7.901 26.137 1.00 76.44 96 GLY A CA 1
ATOM 756 C C . GLY A 1 96 ? -16.405 -6.765 25.356 1.00 76.44 96 GLY A C 1
ATOM 757 O O . GLY A 1 96 ? -17.241 -6.058 25.924 1.00 76.44 96 GLY A O 1
ATOM 758 N N . ALA A 1 97 ? -16.095 -6.584 24.066 1.00 80.50 97 ALA A N 1
ATOM 759 C CA . ALA A 1 97 ? -16.845 -5.682 23.197 1.00 80.50 97 ALA A CA 1
ATOM 760 C C . ALA A 1 97 ? -18.243 -6.270 22.923 1.00 80.50 97 ALA A C 1
ATOM 762 O O . ALA A 1 97 ? -18.403 -7.219 22.152 1.00 80.50 97 ALA A O 1
ATOM 763 N N . LYS A 1 98 ? -19.268 -5.715 23.584 1.00 72.50 98 LYS A N 1
ATOM 764 C CA . LYS A 1 98 ? -20.663 -6.170 23.457 1.00 72.50 98 LYS A CA 1
ATOM 765 C C . LYS A 1 98 ? -21.089 -6.186 21.985 1.00 72.50 98 LYS A C 1
ATOM 767 O O . LYS A 1 98 ? -21.008 -5.157 21.325 1.00 72.50 98 LYS A O 1
ATOM 772 N N . ASN A 1 99 ? -21.582 -7.333 21.515 1.00 76.00 99 ASN A N 1
ATOM 773 C CA . ASN A 1 99 ? -22.050 -7.592 20.141 1.00 76.00 99 ASN A CA 1
ATOM 774 C C . ASN A 1 99 ? -20.971 -7.627 19.042 1.00 76.00 99 ASN A C 1
ATOM 776 O O . ASN A 1 99 ? -21.322 -7.694 17.866 1.00 76.00 99 ASN A O 1
ATOM 780 N N . TYR A 1 100 ? -19.682 -7.622 19.396 1.00 80.06 100 TYR A N 1
ATOM 781 C CA . TYR A 1 100 ? -18.590 -7.649 18.414 1.00 80.06 100 TYR A CA 1
ATOM 782 C C . TYR A 1 100 ? -17.622 -8.827 18.600 1.00 80.06 100 TYR A C 1
ATOM 784 O O . TYR A 1 100 ? -16.670 -8.955 17.838 1.00 80.06 100 TYR A O 1
ATOM 792 N N . GLU A 1 101 ? -17.836 -9.708 19.582 1.00 78.56 101 GLU A N 1
ATOM 793 C CA . GLU A 1 101 ? -16.906 -10.803 19.885 1.00 78.56 101 GLU A CA 1
ATOM 794 C C . GLU A 1 101 ? -16.640 -11.716 18.676 1.00 78.56 101 GLU A C 1
ATOM 796 O O . GLU A 1 101 ? -17.557 -12.199 18.018 1.00 78.56 101 GLU A O 1
ATOM 801 N N . GLY A 1 102 ? -15.356 -11.948 18.381 1.00 82.19 102 GLY A N 1
ATOM 802 C CA . GLY A 1 102 ? -14.918 -12.805 17.275 1.00 82.19 102 GLY A CA 1
ATOM 803 C C . GLY A 1 102 ? -14.977 -12.167 15.882 1.00 82.19 102 GLY A C 1
ATOM 804 O O . GLY A 1 102 ? -14.593 -12.819 14.912 1.00 82.19 102 GLY A O 1
ATOM 805 N N . VAL A 1 103 ? -15.409 -10.908 15.759 1.00 89.38 103 VAL A N 1
ATOM 806 C CA . VAL A 1 103 ? -15.486 -10.209 14.468 1.00 89.38 103 VAL A CA 1
ATOM 807 C C . VAL A 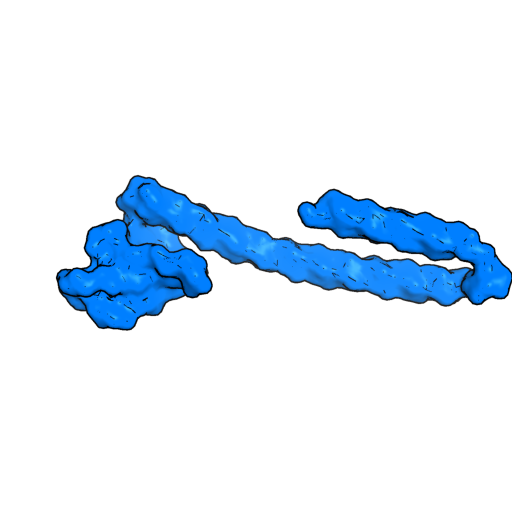1 103 ? -14.102 -9.721 14.019 1.00 89.38 103 VAL A C 1
ATOM 809 O O . VAL A 1 103 ? -13.370 -9.086 14.785 1.00 89.38 103 VAL A O 1
ATOM 812 N N . ILE A 1 104 ? -13.765 -9.999 12.754 1.00 89.50 104 ILE A N 1
ATOM 813 C CA . ILE A 1 104 ? -12.545 -9.547 12.070 1.00 89.50 104 ILE A CA 1
ATOM 814 C C . ILE A 1 104 ? -12.950 -8.824 10.782 1.00 89.50 104 ILE A C 1
ATOM 816 O O . ILE A 1 104 ? -13.680 -9.377 9.958 1.00 89.50 104 ILE A O 1
ATOM 820 N N . LEU A 1 105 ? -12.479 -7.591 10.604 1.00 90.94 105 LEU A N 1
ATOM 821 C CA . LEU A 1 105 ? -12.858 -6.711 9.496 1.00 90.94 105 LEU A CA 1
ATOM 822 C C . LEU A 1 105 ? -11.607 -6.216 8.771 1.00 90.94 105 LEU A C 1
ATOM 824 O O . LEU A 1 105 ? -10.778 -5.535 9.362 1.00 90.94 105 LEU A O 1
ATOM 828 N N . ASP A 1 106 ? -11.473 -6.527 7.484 1.00 91.00 106 ASP A N 1
ATOM 829 C CA . ASP A 1 106 ? -10.386 -5.998 6.650 1.00 91.00 106 ASP A CA 1
ATOM 830 C C . ASP A 1 106 ? -10.567 -4.483 6.456 1.00 91.00 106 ASP A C 1
ATOM 832 O O . ASP A 1 106 ? -11.656 -4.028 6.088 1.00 91.00 106 ASP A O 1
ATOM 836 N N . ILE A 1 107 ? -9.498 -3.704 6.657 1.00 89.94 107 ILE A N 1
ATOM 837 C CA . ILE A 1 107 ? -9.501 -2.242 6.500 1.00 89.94 107 ILE A CA 1
ATOM 838 C C . ILE A 1 107 ? -9.973 -1.780 5.117 1.00 89.94 107 ILE A C 1
ATOM 840 O O . ILE A 1 107 ? -10.513 -0.686 4.980 1.00 89.94 107 ILE A O 1
ATOM 844 N N . LYS A 1 108 ? -9.814 -2.608 4.080 1.00 88.44 108 LYS A N 1
ATOM 845 C CA . LYS A 1 108 ? -10.255 -2.299 2.710 1.00 88.44 108 LYS A CA 1
ATOM 846 C C . LYS A 1 108 ? -11.775 -2.256 2.556 1.00 88.44 108 LYS A C 1
ATOM 848 O O . LYS A 1 108 ? -12.250 -1.750 1.545 1.00 88.44 108 LYS A O 1
ATOM 853 N N . LYS A 1 109 ? -12.529 -2.810 3.510 1.00 87.88 10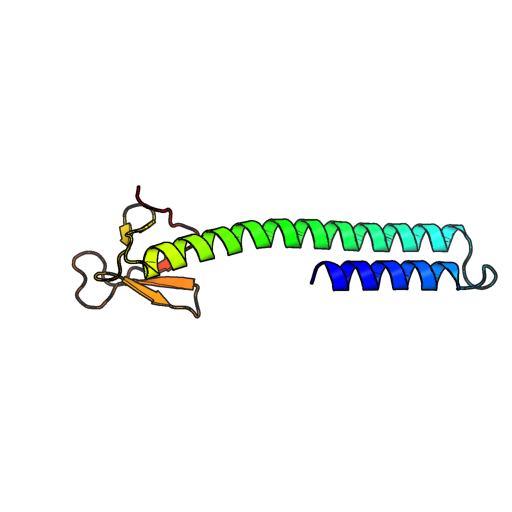9 LYS A N 1
ATOM 854 C CA . LYS A 1 109 ? -14.004 -2.810 3.522 1.00 87.88 109 LYS A CA 1
ATOM 855 C C . LYS A 1 109 ? -14.589 -1.699 4.401 1.00 87.88 109 LYS A C 1
ATOM 857 O O . LYS A 1 109 ? -15.781 -1.727 4.703 1.00 87.88 109 LYS A O 1
ATOM 862 N N . CYS A 1 110 ? -13.746 -0.781 4.859 1.00 88.62 110 CYS A N 1
ATOM 863 C CA . CYS A 1 110 ? -14.109 0.276 5.785 1.00 88.62 110 CYS A CA 1
ATOM 864 C C . CYS A 1 110 ? -14.086 1.640 5.103 1.00 88.62 110 CYS A C 1
ATOM 866 O O . CYS A 1 110 ? -13.306 1.879 4.185 1.00 88.62 110 CYS A O 1
ATOM 868 N N . GLU A 1 111 ? -14.909 2.546 5.608 1.00 89.62 111 GLU A N 1
ATOM 869 C CA . GLU A 1 111 ? -15.026 3.928 5.160 1.00 89.62 111 GLU A CA 1
ATOM 870 C C . GLU A 1 111 ? -14.992 4.860 6.378 1.00 89.62 111 GLU A C 1
ATOM 872 O O . GLU A 1 111 ? -15.292 4.453 7.508 1.00 89.62 111 GLU A O 1
ATOM 877 N N . ILE A 1 112 ? -14.593 6.116 6.170 1.00 86.00 112 ILE A N 1
ATOM 878 C CA . ILE A 1 112 ? -14.626 7.122 7.236 1.00 86.00 112 ILE A CA 1
ATOM 879 C C . ILE A 1 112 ? -16.094 7.440 7.518 1.00 86.00 112 ILE A C 1
ATOM 881 O O . ILE A 1 112 ? -16.834 7.814 6.613 1.00 86.00 112 ILE A O 1
ATOM 885 N N . LYS A 1 113 ? -16.516 7.276 8.774 1.00 75.94 113 LYS A N 1
ATOM 886 C CA . LYS A 1 113 ? -17.838 7.714 9.216 1.00 75.94 113 LYS A CA 1
ATOM 887 C C . LYS A 1 113 ? -17.783 9.240 9.351 1.00 75.94 113 LYS A C 1
ATOM 889 O O . LYS A 1 113 ? -17.066 9.730 10.224 1.00 75.94 113 LYS A O 1
ATOM 894 N N . GLU A 1 114 ? -18.447 9.955 8.441 1.00 60.06 114 GLU A N 1
ATOM 895 C CA . GLU A 1 114 ? -18.655 11.411 8.543 1.00 60.06 114 GLU A CA 1
ATOM 896 C C . GLU A 1 114 ? -19.516 11.779 9.758 1.00 60.06 114 GLU A C 1
ATOM 898 O O . GLU A 1 114 ? -20.463 11.017 10.078 1.00 60.06 114 GLU A O 1
#

Foldseek 3Di:
DVVVLVVVLVVVLVVLVPPDCVVPPPVRSVVVNVVSVVVSVVVVVVVVVVVVLVVQLVVLVVCQVVQFWKDQPPDIDHPVQWDADPVQCWTQGDPPRPPRHGDIGHSSRIDGDD

Organism: NCBI:txid2561898

pLDDT: mean 81.88, std 8.39, range [60.06, 92.81]

Mean predicted aligned error: 10.51 Å

Radius of gyration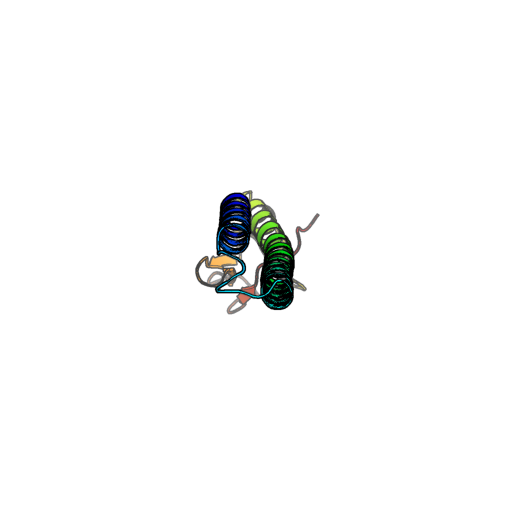: 23.76 Å; Cα contacts (8 Å, |Δi|>4): 108; chains: 1; bounding box: 49×24×63 Å

Secondary structure (DSSP, 8-state):
-HHHHHHHHHHHHHHHHHS-TTTS-HHHHHHHHHHHHHHHHHHHHHHHHHHHHHHHHHHHHHHHHTT--EEETTEEE-TTTEEEETTTTEEEEPTT-TTTTT-EEEGGG-EE--

Solvent-accessible surface area (backbone atoms only — not comparable to full-atom values): 6535 Å² total; per-residue (Å²): 109,72,66,58,56,52,51,54,51,52,51,51,53,51,51,60,66,67,52,54,65,90,82,46,50,74,69,56,51,51,53,52,52,51,52,52,52,51,53,51,49,53,52,49,53,53,52,53,59,53,47,56,57,52,51,53,40,51,50,52,50,50,41,40,74,72,68,39,48,31,34,41,81,93,43,81,43,33,81,86,41,28,44,79,40,79,94,74,51,22,36,35,38,34,93,88,26,85,96,37,70,86,44,74,42,54,45,86,62,46,44,80,57,129